Protein AF-A0A7S7ZE87-F1 (afdb_monomer_lite)

Radius of gyration: 27.25 Å; chains: 1; bounding box: 46×26×86 Å

Secondary structure (DSSP, 8-state):
-HHHHHHHHHHHHHHHHHHHHHHHHHHHHHHHHHHHHHHHHHHHHHHHHHHHTHHHHHHHH-TT-HHHHHHHHHHHHHHHHHHHHHHHH-HHHHHHHHHHHHHHHHHHHHHHHHHHHHHTTT--HHHHHHHHHHHHHHHHHHHHHHHHHHHHTT---PPP-PPPPPGGGS----

pLDDT: mean 82.6, std 13.04, range [35.97, 94.56]

Foldseek 3Di:
DPLVVVVLVVLLVVLLVVLVVLLVVLLVLLVVLVVLLVVLVVLLVVLVVVLVCLVVVCVVVNVPPVVSVVVSVVSVVVNVVSVVVCVVLVSNVLSVLSNVLSVVSVVVSVVLVVLCCVQQVDDDDPSNVVSSVVSSVSSVVSVVVSCVSCVVSVDHDDDDDDDDDPPVSDPPDD

Sequence (174 aa):
MNHLMSSLQNGINDRQRELRQLVTLLGAHAFRLQRISNYLRVITILLSAITTAKGVADKVYGADFTPALLIFTALGIVTTAAIGIEAAFKFEKRAADLNMLSATTQTTVITVDSEWRKNIGSIGDSDLRKAARDLITMQDAKLTEIHQKAALAGINLTLEIRELEDPQDIPYSA

Structure (mmCIF, N/CA/C/O backbone):
data_AF-A0A7S7ZE87-F1
#
_entry.id   AF-A0A7S7ZE87-F1
#
loop_
_atom_site.group_PDB
_atom_site.id
_atom_site.type_symbol
_atom_site.label_atom_id
_atom_site.label_alt_id
_atom_site.label_comp_id
_atom_site.label_asym_id
_atom_site.label_entity_id
_atom_site.label_seq_id
_atom_site.pdbx_PDB_ins_code
_atom_site.Cartn_x
_atom_site.Cartn_y
_atom_site.Cartn_z
_atom_site.occupancy
_atom_site.B_iso_or_equiv
_atom_site.auth_seq_id
_atom_site.auth_comp_id
_atom_site.auth_asym_id
_atom_site.auth_atom_id
_atom_site.pdbx_PDB_model_num
ATOM 1 N N . MET A 1 1 ? 9.479 0.076 -43.573 1.00 49.75 1 MET A N 1
ATOM 2 C CA . MET A 1 1 ? 10.203 0.820 -42.514 1.00 49.75 1 MET A CA 1
ATOM 3 C C . MET A 1 1 ? 9.276 1.447 -41.468 1.00 49.75 1 MET A C 1
ATOM 5 O O . MET A 1 1 ? 9.652 1.429 -40.308 1.00 49.75 1 MET A O 1
ATOM 9 N N . ASN A 1 2 ? 8.058 1.890 -41.816 1.00 60.31 2 ASN A N 1
ATOM 10 C CA . ASN A 1 2 ? 7.133 2.529 -40.859 1.00 60.31 2 ASN A CA 1
ATOM 11 C C . ASN A 1 2 ? 6.446 1.580 -39.849 1.00 60.31 2 ASN A C 1
ATOM 13 O O . ASN A 1 2 ? 6.202 2.001 -38.727 1.00 60.31 2 ASN A O 1
ATOM 17 N N . HIS A 1 3 ? 6.180 0.315 -40.207 1.00 64.06 3 HIS A N 1
ATOM 18 C CA . HIS A 1 3 ? 5.384 -0.608 -39.372 1.00 64.06 3 HIS A CA 1
ATOM 19 C C . HIS A 1 3 ? 6.060 -0.993 -38.042 1.00 64.06 3 HIS A C 1
ATOM 21 O O . HIS A 1 3 ? 5.449 -0.985 -36.978 1.00 64.06 3 HIS A O 1
ATOM 27 N N . LEU A 1 4 ? 7.365 -1.264 -38.085 1.00 65.12 4 LEU A N 1
ATOM 28 C CA . LEU A 1 4 ? 8.115 -1.717 -36.912 1.00 65.12 4 LEU A CA 1
ATOM 29 C C . LEU A 1 4 ? 8.357 -0.590 -35.901 1.00 65.12 4 LEU A C 1
ATOM 31 O O . LEU A 1 4 ? 8.345 -0.808 -34.694 1.00 65.12 4 LEU A O 1
ATOM 35 N N . MET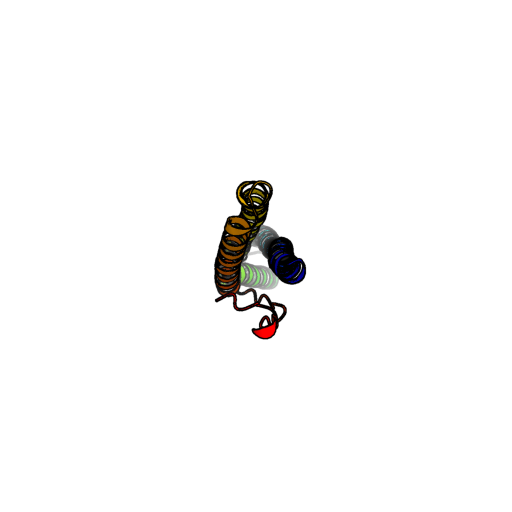 A 1 5 ? 8.537 0.635 -36.399 1.00 69.12 5 MET A N 1
ATOM 36 C CA . MET A 1 5 ? 8.644 1.823 -35.558 1.00 69.12 5 MET A CA 1
ATOM 37 C C . MET A 1 5 ? 7.317 2.124 -34.855 1.00 69.12 5 MET A C 1
ATOM 39 O O . MET A 1 5 ? 7.312 2.409 -33.659 1.00 69.12 5 MET A O 1
ATOM 43 N N . SER A 1 6 ? 6.192 2.002 -35.575 1.00 73.62 6 SER A N 1
ATOM 44 C CA . SER A 1 6 ? 4.868 2.134 -34.965 1.00 73.62 6 SER A CA 1
ATOM 45 C C . SER A 1 6 ? 4.600 1.041 -33.934 1.00 73.62 6 SER A C 1
ATOM 47 O O . SER A 1 6 ? 4.050 1.353 -32.885 1.00 73.62 6 SER A O 1
ATOM 49 N N . SER A 1 7 ? 5.047 -0.200 -34.171 1.00 76.75 7 SER A N 1
ATOM 50 C CA . SER A 1 7 ? 4.888 -1.289 -33.197 1.00 76.75 7 SER A CA 1
ATOM 51 C C . SER A 1 7 ? 5.651 -1.018 -31.897 1.00 76.75 7 SER A C 1
ATOM 53 O O . SER A 1 7 ? 5.076 -1.055 -30.812 1.00 76.75 7 SER A O 1
ATOM 55 N N . LEU A 1 8 ? 6.924 -0.614 -31.995 1.00 76.06 8 LEU A N 1
ATOM 56 C CA . LEU A 1 8 ? 7.741 -0.261 -30.827 1.00 76.06 8 LEU A CA 1
ATOM 57 C C . LEU A 1 8 ? 7.164 0.929 -30.051 1.00 76.06 8 LEU A C 1
ATOM 59 O O . LEU A 1 8 ? 7.136 0.920 -28.820 1.00 76.06 8 LEU A O 1
ATOM 63 N N . GLN A 1 9 ? 6.686 1.952 -30.760 1.00 79.12 9 GLN A N 1
ATOM 64 C CA . GLN A 1 9 ? 6.073 3.118 -30.135 1.00 79.12 9 GLN A CA 1
ATOM 65 C C . GLN A 1 9 ? 4.753 2.764 -29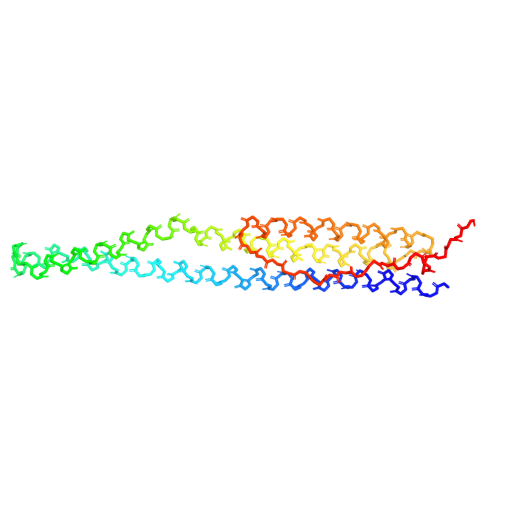.436 1.00 79.12 9 GLN A C 1
ATOM 67 O O . GLN A 1 9 ? 4.511 3.236 -28.324 1.00 79.12 9 GLN A O 1
ATOM 72 N N . ASN A 1 10 ? 3.930 1.902 -30.040 1.00 81.69 10 ASN A N 1
ATOM 73 C CA . ASN A 1 10 ? 2.720 1.376 -29.410 1.00 81.69 10 ASN A CA 1
ATOM 74 C C . ASN A 1 10 ? 3.069 0.575 -28.149 1.00 81.69 10 ASN A C 1
ATOM 76 O O . ASN A 1 10 ? 2.550 0.875 -27.078 1.00 81.69 10 ASN A O 1
ATOM 80 N N . GLY A 1 11 ? 4.049 -0.330 -28.229 1.00 80.75 11 GLY A N 1
ATOM 81 C CA . GLY A 1 11 ? 4.489 -1.137 -27.091 1.00 80.75 11 GLY A CA 1
ATOM 82 C C . GLY A 1 11 ? 5.012 -0.319 -25.904 1.00 80.75 11 GLY A C 1
ATOM 83 O O . GLY A 1 11 ? 4.812 -0.719 -24.753 1.00 80.75 11 GLY A O 1
ATOM 84 N N . ILE A 1 12 ? 5.649 0.829 -26.159 1.00 83.88 12 ILE A N 1
ATOM 85 C CA . ILE A 1 12 ? 6.103 1.765 -25.117 1.00 83.88 12 ILE A CA 1
ATOM 86 C C . ILE A 1 12 ? 4.926 2.542 -24.529 1.00 83.88 12 ILE A C 1
ATOM 88 O O . ILE A 1 12 ? 4.841 2.679 -23.307 1.00 83.88 12 ILE A O 1
ATOM 92 N N . ASN A 1 13 ? 4.008 3.019 -25.374 1.00 85.25 13 ASN A N 1
ATOM 93 C CA . ASN A 1 13 ? 2.809 3.740 -24.945 1.00 85.25 13 ASN A CA 1
ATOM 94 C C . ASN A 1 13 ? 1.889 2.870 -24.081 1.00 85.25 13 ASN A C 1
ATOM 96 O O . ASN A 1 13 ? 1.392 3.348 -23.060 1.00 85.25 13 ASN A O 1
ATOM 100 N N . ASP A 1 14 ? 1.699 1.603 -24.445 1.00 86.06 14 ASP A N 1
ATOM 101 C CA . ASP A 1 14 ? 0.853 0.668 -23.701 1.00 86.06 14 ASP A CA 1
ATOM 102 C C . ASP A 1 14 ? 1.413 0.415 -22.299 1.00 86.06 14 ASP A C 1
ATOM 104 O O . ASP A 1 14 ? 0.708 0.585 -21.303 1.00 86.06 14 ASP A O 1
ATOM 108 N N . ARG A 1 15 ? 2.720 0.153 -22.189 1.00 84.94 15 ARG A N 1
ATOM 109 C CA . ARG A 1 15 ? 3.411 0.011 -20.894 1.00 84.94 15 ARG A CA 1
ATOM 110 C C . ARG A 1 15 ? 3.382 1.296 -20.073 1.00 84.94 15 ARG A C 1
ATOM 112 O O . ARG A 1 15 ? 3.233 1.260 -18.853 1.00 84.94 15 ARG A O 1
ATOM 119 N N . GLN A 1 16 ? 3.491 2.449 -20.728 1.00 86.56 16 GLN A N 1
ATOM 120 C CA . GLN A 1 16 ? 3.400 3.750 -20.068 1.00 86.56 16 GLN A CA 1
ATOM 121 C C . GLN A 1 16 ? 1.991 4.000 -19.515 1.00 86.56 16 GLN A C 1
ATOM 123 O O . GLN A 1 16 ? 1.831 4.550 -18.421 1.00 86.56 16 GLN A O 1
ATOM 128 N N . ARG A 1 17 ? 0.958 3.579 -20.251 1.00 88.06 17 ARG A N 1
ATOM 129 C CA . ARG A 1 17 ? -0.436 3.618 -19.807 1.00 88.06 17 ARG A CA 1
ATOM 130 C C . ARG A 1 17 ? -0.662 2.674 -18.629 1.00 88.06 17 ARG A C 1
ATOM 132 O O . ARG A 1 17 ? -1.276 3.095 -17.651 1.00 88.06 17 ARG A O 1
ATOM 139 N N . GLU A 1 18 ? -0.125 1.461 -18.693 1.00 85.62 18 GLU A N 1
ATOM 140 C CA . GLU A 1 18 ? -0.171 0.465 -17.619 1.00 85.62 18 GLU A CA 1
ATOM 141 C C . GLU A 1 18 ? 0.464 1.016 -16.332 1.00 85.62 18 GLU A C 1
ATOM 143 O O . GLU A 1 18 ? -0.190 1.071 -15.292 1.00 85.62 18 GLU A O 1
ATOM 148 N N . LEU A 1 19 ? 1.680 1.572 -16.409 1.00 88.25 19 LEU A N 1
ATOM 149 C CA . LEU A 1 19 ? 2.340 2.220 -15.269 1.00 88.25 19 LEU A CA 1
ATOM 150 C C . LEU A 1 19 ? 1.480 3.339 -14.660 1.00 88.25 19 LEU A C 1
ATOM 152 O O . LEU A 1 19 ? 1.338 3.414 -13.440 1.00 88.25 19 LEU A O 1
ATOM 156 N N . ARG A 1 20 ? 0.857 4.193 -15.484 1.00 89.44 20 ARG A N 1
ATOM 157 C CA . ARG A 1 20 ? -0.037 5.265 -15.002 1.00 89.44 20 ARG A CA 1
ATOM 158 C C . ARG A 1 20 ? -1.295 4.718 -14.325 1.00 89.44 20 ARG A C 1
ATOM 160 O O . ARG A 1 20 ? -1.732 5.279 -13.321 1.00 89.44 20 ARG A O 1
ATOM 167 N N . GLN A 1 21 ? -1.872 3.634 -14.841 1.00 89.94 21 GLN A N 1
ATOM 168 C CA . GLN A 1 21 ? -3.000 2.952 -14.198 1.00 89.94 21 GLN A CA 1
ATOM 169 C C . GLN A 1 21 ? -2.593 2.342 -12.852 1.00 89.94 21 GLN A C 1
ATOM 171 O O . GLN A 1 21 ? -3.339 2.440 -11.878 1.00 89.94 21 GLN A O 1
ATOM 176 N N . LEU A 1 22 ? -1.389 1.777 -12.754 1.00 88.31 22 LEU A N 1
ATOM 177 C CA . LEU A 1 22 ? -0.875 1.249 -11.493 1.00 88.31 22 LEU A CA 1
ATOM 178 C C . LEU A 1 22 ? -0.720 2.342 -10.431 1.00 88.31 22 LEU A C 1
ATOM 180 O O . LEU A 1 22 ? -1.101 2.115 -9.284 1.00 88.31 22 LEU A O 1
ATOM 184 N N . VAL A 1 23 ? -0.251 3.543 -10.792 1.00 90.25 23 VAL A N 1
ATOM 185 C CA . VAL A 1 23 ? -0.169 4.680 -9.851 1.00 90.25 23 VAL A CA 1
ATOM 186 C C . VAL A 1 23 ? -1.527 4.964 -9.211 1.00 90.25 23 VAL A C 1
ATOM 188 O O . VAL A 1 23 ? -1.616 5.072 -7.982 1.00 90.25 23 VAL A O 1
ATOM 191 N N . THR A 1 24 ? -2.581 5.075 -10.026 1.00 89.44 24 THR A N 1
ATOM 192 C CA . THR A 1 24 ? -3.921 5.443 -9.550 1.00 89.44 24 THR A CA 1
ATOM 193 C C . THR A 1 24 ? -4.552 4.328 -8.722 1.00 89.44 24 THR A C 1
ATOM 195 O O . THR A 1 24 ? -5.113 4.606 -7.661 1.00 89.44 24 THR A O 1
ATOM 198 N N . LEU A 1 25 ? -4.404 3.067 -9.142 1.00 89.31 25 LEU A N 1
ATOM 199 C CA . LEU A 1 25 ? -4.890 1.907 -8.394 1.00 89.31 25 LEU A CA 1
ATOM 200 C C . LEU A 1 25 ? -4.193 1.783 -7.036 1.00 89.31 25 LEU A C 1
ATOM 202 O O . LEU A 1 25 ? -4.867 1.702 -6.006 1.00 89.31 25 LEU A O 1
ATOM 206 N N . LEU A 1 26 ? -2.859 1.825 -7.012 1.00 90.00 26 LEU A N 1
ATOM 207 C CA . LEU A 1 26 ? -2.076 1.732 -5.779 1.00 90.00 26 LEU A CA 1
ATOM 208 C C . LEU A 1 26 ? -2.416 2.873 -4.816 1.00 90.00 26 LEU A C 1
ATOM 210 O O . LEU A 1 26 ? -2.659 2.620 -3.636 1.00 90.00 26 LEU A O 1
ATOM 214 N N . GLY A 1 27 ? -2.527 4.106 -5.321 1.00 89.06 27 GLY A N 1
ATOM 215 C CA . GLY A 1 27 ? -2.921 5.264 -4.517 1.00 89.06 27 GLY A CA 1
ATOM 216 C C . GLY A 1 27 ? -4.340 5.136 -3.949 1.00 89.06 27 GLY A C 1
ATOM 217 O O . GLY A 1 27 ? -4.571 5.390 -2.767 1.00 89.06 27 GLY A O 1
ATOM 218 N N . ALA A 1 28 ? -5.298 4.662 -4.750 1.00 89.75 28 ALA A N 1
ATOM 219 C CA . ALA A 1 28 ? -6.673 4.448 -4.298 1.00 89.75 28 ALA A CA 1
ATOM 220 C C . ALA A 1 28 ? -6.784 3.338 -3.237 1.00 89.75 28 ALA A C 1
ATOM 222 O O . ALA A 1 28 ? -7.591 3.435 -2.305 1.00 89.75 28 ALA A O 1
ATOM 223 N N . HIS A 1 29 ? -5.990 2.271 -3.359 1.00 89.44 29 HIS A N 1
ATOM 224 C CA . HIS A 1 29 ? -5.912 1.216 -2.349 1.00 89.44 29 HIS A CA 1
ATOM 225 C C . HIS A 1 29 ? -5.253 1.706 -1.057 1.00 89.44 29 HIS A C 1
ATOM 227 O O . HIS A 1 29 ? -5.800 1.476 0.024 1.00 89.44 29 HIS A O 1
ATOM 233 N N . ALA A 1 30 ? -4.142 2.437 -1.165 1.00 91.38 30 ALA A N 1
ATOM 234 C CA . ALA A 1 30 ? -3.471 3.044 -0.023 1.00 91.38 30 ALA A CA 1
ATOM 235 C C . ALA A 1 30 ? -4.417 3.969 0.756 1.00 91.38 30 ALA A C 1
ATOM 237 O O . ALA A 1 30 ? -4.551 3.848 1.973 1.00 91.38 30 ALA A O 1
ATOM 238 N N . PHE A 1 31 ? -5.162 4.826 0.053 1.00 92.31 31 PHE A N 1
ATOM 239 C CA . PHE A 1 31 ? -6.119 5.742 0.669 1.00 92.31 31 PHE A CA 1
ATOM 240 C C . PHE A 1 31 ? -7.270 5.020 1.387 1.00 92.31 31 PHE A C 1
ATOM 242 O O . PHE A 1 31 ? -7.665 5.420 2.485 1.00 92.31 31 PHE A O 1
ATOM 249 N N . ARG A 1 32 ? -7.798 3.932 0.806 1.00 91.31 32 ARG A N 1
ATOM 250 C CA . ARG A 1 32 ? -8.832 3.109 1.460 1.00 91.31 32 ARG A CA 1
ATOM 251 C C . ARG A 1 32 ? -8.325 2.488 2.759 1.00 91.31 32 ARG A C 1
ATOM 253 O O . ARG A 1 32 ? -9.010 2.583 3.775 1.00 91.31 32 ARG A O 1
ATOM 260 N N . LEU A 1 33 ? -7.128 1.903 2.747 1.00 90.94 33 LEU A N 1
ATOM 261 C CA . LEU A 1 33 ? -6.529 1.308 3.945 1.00 90.94 33 LEU A CA 1
ATOM 262 C C . LEU A 1 33 ? -6.220 2.368 5.009 1.00 90.94 33 LEU A C 1
ATOM 264 O O . LEU A 1 33 ? -6.519 2.152 6.182 1.00 90.94 33 LEU A O 1
ATOM 268 N N . GLN A 1 34 ? -5.723 3.540 4.600 1.00 92.56 34 GLN A N 1
ATOM 269 C CA . GLN A 1 34 ? -5.487 4.661 5.510 1.00 92.56 34 GLN A CA 1
ATOM 270 C C . GLN A 1 34 ? -6.782 5.113 6.190 1.00 92.56 34 GLN A C 1
ATOM 272 O O . GLN A 1 34 ? -6.802 5.330 7.400 1.00 92.56 34 GLN A O 1
ATOM 277 N N . ARG A 1 35 ? -7.881 5.230 5.434 1.00 93.44 35 ARG A N 1
ATOM 278 C CA . ARG A 1 35 ? -9.191 5.576 5.999 1.00 93.44 35 ARG A CA 1
ATOM 279 C C . ARG A 1 35 ? -9.651 4.553 7.028 1.00 93.44 35 ARG A C 1
ATOM 281 O O . ARG A 1 35 ? -10.059 4.956 8.110 1.00 93.44 35 ARG A O 1
ATOM 288 N N . ILE A 1 36 ? -9.553 3.258 6.722 1.00 92.00 36 ILE A N 1
ATOM 289 C CA . ILE A 1 36 ? -9.916 2.187 7.664 1.00 92.00 36 ILE A CA 1
ATOM 290 C C . ILE A 1 36 ? -9.090 2.302 8.950 1.00 92.00 36 ILE A C 1
ATOM 292 O O . ILE A 1 36 ? -9.665 2.285 10.036 1.00 92.00 36 ILE A O 1
ATOM 296 N N . SER A 1 37 ? -7.772 2.495 8.836 1.00 91.50 37 SER A N 1
ATOM 297 C CA . SER A 1 37 ? -6.898 2.673 10.002 1.00 91.50 37 SER A CA 1
ATOM 298 C C . SER A 1 37 ? -7.297 3.894 10.830 1.00 91.50 37 SER A C 1
ATOM 300 O O . SER A 1 37 ? -7.416 3.808 12.048 1.00 91.50 37 SER A O 1
ATOM 302 N N . ASN A 1 38 ? -7.576 5.025 10.176 1.00 92.56 38 ASN A N 1
ATOM 303 C CA . ASN A 1 38 ? -7.997 6.245 10.860 1.00 92.56 38 ASN A CA 1
ATOM 304 C C . ASN A 1 38 ? -9.338 6.053 11.586 1.00 92.56 38 ASN A C 1
ATOM 306 O O . ASN A 1 38 ? -9.481 6.505 12.719 1.00 92.56 38 ASN A O 1
ATOM 310 N N . TYR A 1 39 ? -10.307 5.365 10.973 1.00 93.81 39 TYR A N 1
ATOM 311 C CA . TYR A 1 39 ? -11.583 5.061 11.624 1.00 93.81 39 TYR A CA 1
ATOM 312 C C . TYR A 1 39 ? -11.403 4.155 12.846 1.00 93.81 39 TYR A C 1
ATOM 314 O O . TYR A 1 39 ? -11.950 4.464 13.903 1.00 93.81 39 TYR A O 1
ATOM 322 N N . LEU A 1 40 ? -10.609 3.083 12.734 1.00 91.50 40 LEU A N 1
ATOM 323 C CA . LEU A 1 40 ? -10.307 2.195 13.863 1.00 91.50 40 LEU A CA 1
ATOM 324 C C . LEU A 1 40 ? -9.621 2.947 15.005 1.00 91.50 40 LEU A C 1
ATOM 326 O O . LEU A 1 40 ? -10.013 2.788 16.162 1.00 91.50 40 LEU A O 1
ATOM 330 N N . ARG A 1 41 ? -8.674 3.833 14.686 1.00 91.69 41 ARG A N 1
ATOM 331 C CA . ARG A 1 41 ? -7.990 4.681 15.665 1.00 91.69 41 ARG A CA 1
ATOM 332 C C . ARG A 1 41 ? -8.961 5.612 16.387 1.00 91.69 41 ARG A C 1
ATOM 334 O O . ARG A 1 41 ? -8.947 5.667 17.613 1.00 91.69 41 ARG A O 1
ATOM 341 N N . VAL A 1 42 ? -9.837 6.303 15.655 1.00 94.56 42 VAL A N 1
ATOM 342 C CA . VAL A 1 42 ? -10.849 7.196 16.248 1.00 94.56 42 VAL A CA 1
ATOM 343 C C . VAL A 1 42 ? -11.809 6.419 17.150 1.00 94.56 42 VAL A C 1
ATOM 345 O O . VAL A 1 42 ? -12.037 6.834 18.284 1.00 94.56 42 VAL A O 1
ATOM 348 N N . ILE A 1 43 ? -12.327 5.276 16.691 1.00 92.44 43 ILE A N 1
ATOM 349 C CA . ILE A 1 43 ? -13.212 4.420 17.495 1.00 92.44 43 ILE A CA 1
ATOM 350 C C . ILE A 1 43 ? -12.494 3.956 18.765 1.00 92.44 43 ILE A C 1
ATOM 352 O O . ILE A 1 43 ? -13.049 4.068 19.853 1.00 92.44 43 ILE A O 1
ATOM 356 N N . THR A 1 44 ? -11.248 3.498 18.650 1.00 92.31 44 THR A N 1
ATOM 357 C CA . THR A 1 44 ? -10.452 3.033 19.794 1.00 92.31 44 THR A CA 1
ATOM 358 C C . THR A 1 44 ? -10.231 4.147 20.814 1.00 92.31 44 THR A C 1
ATOM 360 O O . THR A 1 44 ? -10.380 3.909 22.011 1.00 92.31 44 THR A O 1
ATOM 363 N N . ILE A 1 45 ? -9.931 5.370 20.364 1.00 93.38 45 ILE A N 1
ATOM 364 C CA . ILE A 1 45 ? -9.758 6.536 21.243 1.00 93.38 45 ILE A CA 1
ATOM 365 C C . ILE A 1 45 ? -11.068 6.868 21.966 1.00 93.38 45 ILE A C 1
ATOM 367 O O . ILE A 1 45 ? -11.063 7.041 23.184 1.00 93.38 45 ILE A O 1
ATOM 371 N N . LEU A 1 46 ? -12.190 6.922 21.240 1.00 93.62 46 LEU A N 1
ATOM 372 C CA . LEU A 1 46 ? -13.501 7.212 21.827 1.00 93.62 46 LEU A CA 1
ATOM 373 C C . LEU A 1 46 ? -13.902 6.151 22.854 1.00 93.62 46 LEU A C 1
ATOM 375 O O . LEU A 1 46 ? -14.291 6.494 23.969 1.00 93.62 46 LEU A O 1
ATOM 379 N N . LEU A 1 47 ? -13.764 4.870 22.506 1.00 91.81 47 LEU A N 1
ATOM 380 C CA . LEU A 1 47 ? -14.072 3.776 23.420 1.00 91.81 47 LEU A CA 1
ATOM 381 C C . LEU A 1 47 ? -13.174 3.820 24.654 1.00 91.81 47 LEU A C 1
ATOM 383 O O . LEU A 1 47 ? -13.703 3.745 25.755 1.00 91.81 47 LEU A O 1
ATOM 387 N N . SER A 1 48 ? -11.865 4.042 24.485 1.00 89.62 48 SER A N 1
ATOM 388 C CA . SER A 1 48 ? -10.903 4.158 25.592 1.00 89.62 48 SER A CA 1
ATOM 389 C C . SER A 1 48 ? -11.232 5.314 26.538 1.00 89.62 48 SER A C 1
ATOM 391 O O . SER A 1 48 ? -11.114 5.182 27.759 1.00 89.62 48 SER A O 1
ATOM 393 N N . ALA A 1 49 ? -11.677 6.450 25.996 1.00 90.62 49 ALA A N 1
ATOM 394 C CA . ALA A 1 49 ? -12.129 7.579 26.800 1.00 90.62 49 ALA A CA 1
ATOM 395 C C . ALA A 1 49 ? -13.368 7.206 27.634 1.00 90.62 49 ALA A C 1
ATOM 397 O O . ALA A 1 49 ? -13.418 7.507 28.828 1.00 90.62 49 ALA A O 1
ATOM 398 N N . ILE A 1 50 ? -14.330 6.486 27.043 1.00 89.00 50 ILE A N 1
ATOM 399 C CA . ILE A 1 50 ? -15.522 6.008 27.757 1.00 89.00 50 ILE A CA 1
ATOM 400 C C . ILE A 1 50 ? -15.135 4.984 28.830 1.00 89.00 50 ILE A C 1
ATOM 402 O O . ILE A 1 50 ? -15.583 5.115 29.966 1.00 89.00 50 ILE A O 1
ATOM 406 N N . THR A 1 51 ? -14.270 4.006 28.544 1.00 87.69 51 THR A N 1
ATOM 407 C CA . THR A 1 51 ? -13.817 3.038 29.561 1.00 87.69 51 THR A CA 1
ATOM 408 C C . THR A 1 51 ? -13.058 3.705 30.701 1.00 87.69 51 THR A C 1
ATOM 410 O O . THR A 1 51 ? -13.192 3.276 31.843 1.00 87.69 51 THR A O 1
ATOM 413 N N . THR A 1 52 ? -12.326 4.790 30.440 1.00 87.25 52 THR A N 1
ATOM 414 C CA . THR A 1 52 ? -11.661 5.576 31.496 1.00 87.25 52 THR A CA 1
ATOM 415 C C . THR A 1 52 ? -12.676 6.247 32.430 1.00 87.25 52 THR A C 1
ATOM 417 O O . THR A 1 52 ? -12.444 6.343 33.636 1.00 87.25 52 THR A O 1
ATOM 420 N N . ALA A 1 53 ? -13.849 6.635 31.916 1.00 87.06 53 ALA A N 1
ATOM 421 C CA . ALA A 1 53 ? -14.935 7.196 32.722 1.00 87.06 53 ALA A CA 1
ATOM 422 C C . ALA A 1 53 ? -15.573 6.183 33.694 1.00 87.06 53 ALA A C 1
ATOM 424 O O . ALA A 1 53 ? -16.324 6.593 34.584 1.00 87.06 53 ALA A O 1
ATOM 425 N N . LYS A 1 54 ? -15.226 4.887 33.603 1.00 85.12 54 LYS A N 1
ATOM 426 C CA . LYS A 1 54 ? -15.632 3.861 34.575 1.00 85.12 54 LYS A CA 1
ATOM 427 C C . LYS A 1 54 ? -15.335 4.288 36.012 1.00 85.12 54 LYS A C 1
ATOM 429 O O . LYS A 1 54 ? -16.200 4.161 36.864 1.00 85.12 54 LYS A O 1
ATOM 434 N N . GLY A 1 55 ? -14.171 4.886 36.278 1.00 82.75 55 GLY A N 1
ATOM 435 C CA . GLY A 1 55 ? -13.815 5.315 37.637 1.00 82.75 55 GLY A CA 1
ATOM 436 C C . GLY A 1 55 ? -14.741 6.394 38.219 1.00 82.75 55 GLY A C 1
ATOM 437 O O . GLY A 1 55 ? -14.862 6.512 39.437 1.00 82.75 55 GLY A O 1
ATOM 438 N N . VAL A 1 56 ? -15.411 7.179 37.369 1.00 85.19 56 VAL A N 1
ATOM 439 C CA . VAL A 1 56 ? -16.458 8.121 37.795 1.00 85.19 56 VAL A CA 1
ATOM 440 C C . VAL A 1 56 ? -17.780 7.380 37.998 1.00 85.19 56 VAL A C 1
ATOM 442 O O . VAL A 1 56 ? -18.445 7.597 39.006 1.00 85.19 56 VAL A O 1
ATOM 445 N N . ALA A 1 57 ? -18.136 6.471 37.088 1.00 83.88 57 ALA A N 1
ATOM 446 C CA . ALA A 1 57 ? -19.344 5.656 37.205 1.00 83.88 57 ALA A CA 1
ATOM 447 C C . ALA A 1 57 ? -19.343 4.784 38.473 1.00 83.88 57 ALA A C 1
ATOM 449 O O . ALA A 1 57 ? -20.348 4.750 39.178 1.00 83.88 57 ALA A O 1
ATOM 450 N N . ASP A 1 58 ? -18.207 4.174 38.818 1.00 87.31 58 ASP A N 1
ATOM 451 C CA . ASP A 1 58 ? -18.035 3.362 40.028 1.00 87.31 58 ASP A CA 1
ATOM 452 C C . ASP A 1 58 ? -18.276 4.194 41.305 1.00 87.31 58 ASP A C 1
ATOM 454 O O . ASP A 1 58 ? -18.808 3.683 42.288 1.00 87.31 58 ASP A O 1
ATOM 458 N N . LYS A 1 59 ? -17.946 5.498 41.291 1.00 88.31 59 LYS A N 1
ATOM 459 C CA . LYS A 1 59 ? -18.223 6.423 42.408 1.00 88.31 59 LYS A CA 1
ATOM 460 C C . LYS A 1 59 ? -19.690 6.845 42.499 1.00 88.31 59 LYS A C 1
ATOM 462 O O . LYS A 1 59 ? -20.155 7.139 43.593 1.00 88.31 59 LYS A O 1
ATOM 467 N N . VAL A 1 60 ? -20.392 6.925 41.368 1.00 88.31 60 VAL A N 1
ATOM 468 C CA . VAL A 1 60 ? -21.786 7.399 41.301 1.00 88.31 60 VAL A CA 1
ATOM 469 C C . VAL A 1 60 ? -22.781 6.266 41.553 1.00 88.31 60 VAL A C 1
ATOM 471 O O . VAL A 1 60 ? -23.734 6.448 42.302 1.00 88.31 60 VAL A O 1
ATOM 474 N N . TYR A 1 61 ? -22.565 5.103 40.939 1.00 86.81 61 TYR A N 1
ATOM 475 C CA . TYR A 1 61 ? -23.486 3.963 40.990 1.00 86.81 61 TYR A CA 1
ATOM 476 C C . TYR A 1 61 ? -23.064 2.880 41.993 1.00 86.81 61 TYR A C 1
ATOM 478 O O . TYR A 1 61 ? -23.853 1.985 42.288 1.00 86.81 61 TYR A O 1
ATOM 486 N N . GLY A 1 62 ? -21.844 2.969 42.532 1.00 82.88 62 GLY A N 1
ATOM 487 C CA . GLY A 1 62 ? -21.219 1.906 43.312 1.00 82.88 62 GLY A CA 1
ATOM 488 C C . GLY A 1 62 ? -20.546 0.869 42.408 1.00 82.88 62 GLY A C 1
ATOM 489 O O . GLY A 1 62 ? -21.055 0.523 41.341 1.00 82.88 62 GLY A O 1
ATOM 490 N N . ALA A 1 63 ? -19.393 0.360 42.842 1.00 80.88 63 ALA A N 1
ATOM 491 C CA . ALA A 1 63 ? -18.570 -0.562 42.052 1.00 80.88 63 ALA A CA 1
ATOM 492 C C . ALA A 1 63 ? -19.273 -1.896 41.722 1.00 80.88 63 ALA A C 1
ATOM 494 O O . ALA A 1 63 ? -18.967 -2.520 40.707 1.00 80.88 63 ALA A O 1
ATOM 495 N N . ASP A 1 64 ? -20.246 -2.303 42.543 1.00 85.31 64 ASP A N 1
ATOM 496 C CA . ASP A 1 64 ? -20.973 -3.570 42.394 1.00 85.31 64 ASP A CA 1
ATOM 497 C C . ASP A 1 64 ? -22.230 -3.454 41.514 1.00 85.31 64 ASP A C 1
ATOM 499 O O . ASP A 1 64 ? -22.969 -4.428 41.342 1.00 85.31 64 ASP A O 1
ATOM 503 N N . PHE A 1 65 ? -22.496 -2.280 40.925 1.00 88.00 65 PHE A N 1
ATOM 504 C CA . PHE A 1 65 ? -23.639 -2.093 40.037 1.00 88.00 65 PHE A CA 1
ATOM 505 C C . PHE A 1 65 ? -23.455 -2.888 38.733 1.00 88.00 65 PHE A C 1
ATOM 507 O O . PHE A 1 65 ? -22.831 -2.443 37.765 1.00 88.00 65 PHE A O 1
ATOM 514 N N . THR A 1 66 ? -24.035 -4.091 38.706 1.00 87.75 66 THR A N 1
ATOM 515 C CA . THR A 1 66 ? -23.863 -5.095 37.644 1.00 87.75 66 THR A CA 1
ATOM 516 C C . THR A 1 66 ? -24.101 -4.558 36.226 1.00 87.75 66 THR A C 1
ATOM 518 O O . THR A 1 66 ? -23.299 -4.875 35.345 1.00 87.75 66 THR A O 1
ATOM 521 N N . PRO A 1 67 ? -25.124 -3.717 35.955 1.00 87.94 67 PRO A N 1
ATOM 522 C CA . PRO A 1 67 ? -25.336 -3.187 34.609 1.00 87.94 67 PRO A CA 1
ATOM 523 C C . PRO A 1 67 ? -24.175 -2.320 34.103 1.00 87.94 67 PRO A C 1
ATOM 525 O O . PRO A 1 67 ? -23.765 -2.468 32.953 1.00 87.94 67 PRO A O 1
ATOM 528 N N . ALA A 1 68 ? -23.597 -1.457 34.950 1.00 84.94 68 ALA A N 1
ATOM 529 C CA . ALA A 1 68 ? -22.439 -0.649 34.559 1.00 84.94 68 ALA A CA 1
ATOM 530 C C . ALA A 1 68 ? -21.215 -1.534 34.292 1.00 84.94 68 ALA A C 1
ATOM 532 O O . ALA A 1 68 ? -20.525 -1.349 33.288 1.00 84.94 68 ALA A O 1
ATOM 533 N N . LEU A 1 69 ? -20.986 -2.544 35.137 1.00 87.06 69 LEU A N 1
ATOM 534 C CA . LEU A 1 69 ? -19.895 -3.501 34.960 1.00 87.06 69 LEU A CA 1
ATOM 535 C C . LEU A 1 69 ? -19.996 -4.258 33.625 1.00 87.06 69 LEU A C 1
ATOM 537 O O . LEU A 1 69 ? -18.989 -4.395 32.925 1.00 87.06 69 LEU A O 1
ATOM 541 N N . LEU A 1 70 ? -21.198 -4.698 33.239 1.00 90.00 70 LEU A N 1
ATOM 542 C CA . LEU A 1 70 ? -21.436 -5.354 31.950 1.00 90.00 70 LEU A CA 1
ATOM 543 C C . LEU A 1 70 ? -21.153 -4.414 30.770 1.00 90.00 70 LEU A C 1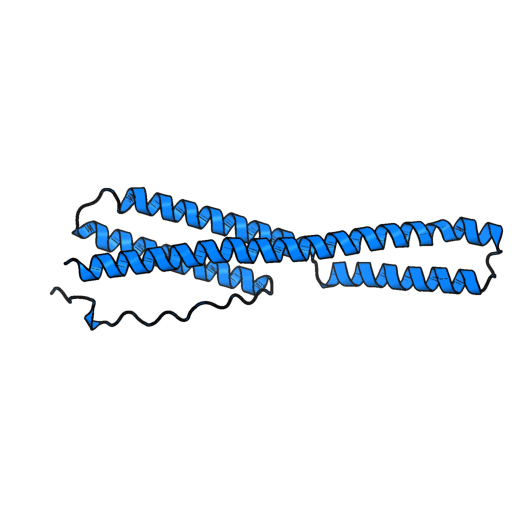
ATOM 545 O O . LEU A 1 70 ? -20.468 -4.815 29.829 1.00 90.00 70 LEU A O 1
ATOM 549 N N . ILE A 1 71 ? -21.613 -3.159 30.836 1.00 90.44 71 ILE A N 1
ATOM 550 C CA . ILE A 1 71 ? -21.390 -2.163 29.775 1.00 90.44 71 ILE A CA 1
ATOM 551 C C . ILE A 1 71 ? -19.895 -1.879 29.600 1.00 90.44 71 ILE A C 1
ATOM 553 O O . ILE A 1 71 ? -19.378 -1.979 28.488 1.00 90.44 71 ILE A O 1
ATOM 557 N N . PHE A 1 72 ? -19.171 -1.570 30.679 1.00 90.56 72 PHE A N 1
ATOM 558 C CA . PHE A 1 72 ? -17.741 -1.262 30.583 1.00 90.56 72 PHE A CA 1
ATOM 559 C C . PHE A 1 72 ? -16.905 -2.471 30.157 1.00 90.56 72 PHE A C 1
ATOM 561 O O . PHE A 1 72 ? -15.952 -2.307 29.396 1.00 90.56 72 PHE A O 1
ATOM 568 N N . THR A 1 73 ? -17.278 -3.682 30.584 1.00 90.44 73 THR A N 1
ATOM 569 C CA . THR A 1 73 ? -16.643 -4.919 30.103 1.00 90.44 73 THR A CA 1
ATOM 570 C C . THR A 1 73 ? -16.858 -5.100 28.602 1.00 90.44 73 THR A C 1
ATOM 572 O O . THR A 1 73 ? -15.897 -5.346 27.875 1.00 90.44 73 THR A O 1
ATOM 575 N N . ALA A 1 74 ? -18.088 -4.916 28.114 1.00 92.25 74 ALA A N 1
ATOM 576 C CA . ALA A 1 74 ? -18.393 -5.016 26.690 1.00 92.25 74 ALA A CA 1
ATOM 577 C C . ALA A 1 74 ? -17.604 -3.986 25.861 1.00 92.25 74 ALA A C 1
ATOM 579 O O . ALA A 1 74 ? -17.004 -4.345 24.848 1.00 92.25 74 ALA A O 1
ATOM 580 N N . LEU A 1 75 ? -17.522 -2.730 26.317 1.00 92.81 75 LEU A N 1
ATOM 581 C CA . LEU A 1 75 ? -16.711 -1.698 25.661 1.00 92.81 75 LEU A CA 1
ATOM 582 C C . LEU A 1 75 ? -15.219 -2.052 25.665 1.00 92.81 75 LEU A C 1
ATOM 584 O O . LEU A 1 75 ? -14.542 -1.860 24.654 1.00 92.81 75 LEU A O 1
ATOM 588 N N . GLY A 1 76 ? -14.711 -2.609 26.768 1.00 91.50 76 GLY A N 1
ATOM 589 C CA . GLY A 1 76 ? -13.343 -3.117 26.858 1.00 91.50 76 GLY A CA 1
ATOM 590 C C . GLY A 1 76 ? -13.056 -4.186 25.802 1.00 91.50 76 GLY A C 1
ATOM 591 O O . GLY A 1 76 ? -12.088 -4.058 25.057 1.00 91.50 76 GLY A O 1
ATOM 592 N N . ILE A 1 77 ? -13.945 -5.176 25.662 1.00 94.00 77 ILE A N 1
ATOM 593 C CA . ILE A 1 77 ? -13.826 -6.244 24.654 1.00 94.00 77 ILE A CA 1
ATOM 594 C C . ILE A 1 77 ? -13.794 -5.662 23.237 1.00 94.00 77 ILE A C 1
ATOM 596 O O . ILE A 1 77 ? -12.916 -6.018 22.451 1.00 94.00 77 ILE A O 1
ATOM 600 N N . VAL A 1 78 ? -14.709 -4.743 22.910 1.00 93.62 78 VAL A N 1
ATOM 601 C CA . VAL A 1 78 ? -14.751 -4.105 21.582 1.00 93.62 78 VAL A CA 1
ATOM 602 C C . VAL A 1 78 ? -13.472 -3.304 21.316 1.00 93.62 78 VAL A C 1
ATOM 604 O O . VAL A 1 78 ? -12.925 -3.374 20.217 1.00 93.62 78 VAL A O 1
ATOM 607 N N . THR A 1 79 ? -12.954 -2.597 22.323 1.00 92.81 79 THR A N 1
ATOM 608 C CA . THR A 1 79 ? -11.702 -1.830 22.213 1.00 92.81 79 THR A CA 1
ATOM 609 C C . THR A 1 79 ? -10.516 -2.751 21.934 1.00 92.81 79 THR A C 1
ATOM 611 O O . THR A 1 79 ? -9.757 -2.524 20.993 1.00 92.81 79 THR A O 1
ATOM 614 N N . THR A 1 80 ? -10.373 -3.832 22.707 1.00 93.12 80 THR A N 1
ATOM 615 C CA . THR A 1 80 ? -9.307 -4.822 22.510 1.00 93.12 80 THR A CA 1
ATOM 616 C C . THR A 1 80 ? -9.419 -5.505 21.149 1.00 93.12 80 THR A C 1
ATOM 618 O O . THR A 1 80 ? -8.401 -5.707 20.488 1.00 93.12 80 THR A O 1
ATOM 621 N N . ALA A 1 81 ? -10.634 -5.815 20.690 1.00 93.69 81 ALA A N 1
ATOM 622 C CA . ALA A 1 81 ? -10.858 -6.383 19.366 1.00 93.69 81 ALA A CA 1
ATOM 623 C C . ALA A 1 81 ? -10.435 -5.415 18.250 1.00 93.69 81 ALA A C 1
ATOM 625 O O . ALA A 1 81 ? -9.744 -5.831 17.323 1.00 93.69 81 ALA A O 1
ATOM 626 N N . ALA A 1 82 ? -10.782 -4.127 18.350 1.00 91.69 82 ALA A N 1
ATOM 627 C CA . ALA A 1 82 ? -10.379 -3.114 17.374 1.00 91.69 82 ALA A CA 1
ATOM 628 C C . ALA A 1 82 ? -8.848 -2.975 17.287 1.00 91.69 82 ALA A C 1
ATOM 630 O O . ALA A 1 82 ? -8.292 -3.012 16.188 1.00 91.69 82 ALA A O 1
ATOM 631 N N . ILE A 1 83 ? -8.165 -2.918 18.436 1.00 91.56 83 ILE A N 1
ATOM 632 C CA . ILE A 1 83 ? -6.694 -2.891 18.510 1.00 91.56 83 ILE A CA 1
ATOM 633 C C . ILE A 1 83 ? -6.098 -4.170 17.907 1.00 91.56 83 ILE A C 1
ATOM 635 O O . ILE A 1 83 ? -5.144 -4.108 17.133 1.00 91.56 83 ILE A O 1
ATOM 639 N N . GLY A 1 84 ? -6.672 -5.335 18.224 1.00 93.12 84 GLY A N 1
ATOM 640 C CA . GLY A 1 84 ? -6.241 -6.623 17.683 1.00 93.12 84 GLY A CA 1
ATOM 641 C C . GLY A 1 84 ? -6.385 -6.704 16.163 1.00 93.12 84 GLY A C 1
ATOM 642 O O . GLY A 1 84 ? -5.474 -7.172 15.484 1.00 93.12 84 GLY A O 1
ATOM 643 N N . ILE A 1 85 ? -7.489 -6.190 15.614 1.00 92.88 85 ILE A N 1
ATOM 644 C CA . ILE A 1 85 ? -7.721 -6.083 14.169 1.00 92.88 85 ILE A CA 1
ATOM 645 C C . ILE A 1 85 ? -6.671 -5.163 13.528 1.00 92.88 85 ILE A C 1
ATOM 647 O O . ILE A 1 85 ? -6.037 -5.554 12.546 1.00 92.88 85 ILE A O 1
ATOM 651 N N . GLU A 1 86 ? -6.431 -3.972 14.084 1.00 90.19 86 GLU A N 1
ATOM 652 C CA . GLU A 1 86 ? -5.421 -3.044 13.555 1.00 90.19 86 GLU A CA 1
ATOM 653 C C . GLU A 1 86 ? -4.011 -3.663 13.586 1.00 90.19 86 GLU A C 1
ATOM 655 O O . GLU A 1 86 ? -3.283 -3.590 12.592 1.00 90.19 86 GLU A O 1
ATOM 660 N N . ALA A 1 87 ? -3.657 -4.366 14.666 1.00 90.19 87 ALA A N 1
ATOM 661 C CA . ALA A 1 87 ? -2.372 -5.048 14.816 1.00 90.19 87 ALA A CA 1
ATOM 662 C C . ALA A 1 87 ? -2.203 -6.254 13.873 1.00 90.19 87 ALA A C 1
ATOM 664 O O . ALA A 1 87 ? -1.114 -6.465 13.328 1.00 90.19 87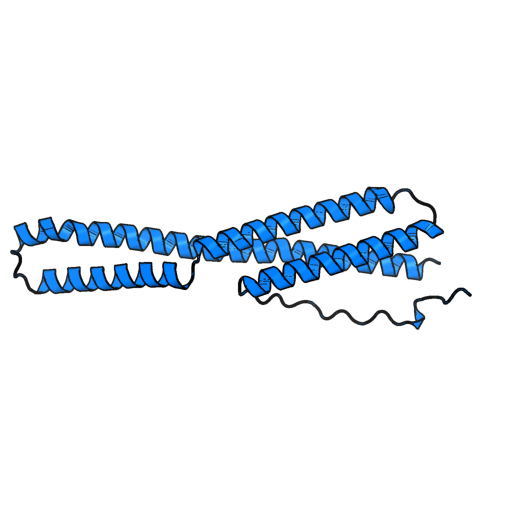 ALA A O 1
ATOM 665 N N . ALA A 1 88 ? -3.264 -7.038 13.659 1.00 92.25 88 ALA A N 1
ATOM 666 C CA . ALA A 1 88 ? -3.239 -8.214 12.793 1.00 92.25 88 ALA A CA 1
ATOM 667 C C . ALA A 1 88 ? -3.130 -7.827 11.312 1.00 92.25 88 ALA A C 1
ATOM 669 O O . ALA A 1 88 ? -2.296 -8.365 10.580 1.00 92.25 88 ALA A O 1
ATOM 670 N N . PHE A 1 89 ? -3.944 -6.866 10.867 1.00 89.25 89 PHE A N 1
ATOM 671 C CA . PHE A 1 89 ? -4.001 -6.469 9.460 1.00 89.25 89 PHE A CA 1
ATOM 672 C C . PHE A 1 89 ? -2.994 -5.377 9.086 1.00 89.25 89 PHE A C 1
ATOM 674 O O . PHE A 1 89 ? -2.680 -5.230 7.903 1.00 89.25 89 PHE A O 1
ATOM 681 N N . LYS A 1 90 ? -2.442 -4.649 10.067 1.00 91.12 90 LYS A N 1
ATOM 682 C CA . LYS A 1 90 ? -1.409 -3.614 9.882 1.00 91.12 90 LYS A CA 1
ATOM 683 C C . LYS A 1 90 ? -1.804 -2.573 8.828 1.00 91.12 90 LYS A C 1
ATOM 685 O O . LYS A 1 90 ? -0.998 -2.236 7.959 1.00 91.12 90 LYS A O 1
ATOM 690 N N . PHE A 1 91 ? -3.050 -2.093 8.883 1.00 89.94 91 PHE A N 1
ATOM 691 C CA . PHE A 1 91 ? -3.636 -1.217 7.861 1.00 89.94 91 PHE A CA 1
ATOM 692 C C . PHE A 1 91 ? -2.799 0.035 7.587 1.00 89.94 91 PHE A C 1
ATOM 694 O O . PHE A 1 91 ? -2.536 0.328 6.425 1.00 89.94 91 PHE A O 1
ATOM 701 N N . GLU A 1 92 ? -2.323 0.717 8.632 1.00 90.19 92 GLU A N 1
ATOM 702 C CA . GLU A 1 92 ? -1.452 1.895 8.514 1.00 90.19 92 GLU A CA 1
ATOM 703 C C . GLU A 1 92 ? -0.152 1.581 7.767 1.00 90.19 92 GLU A C 1
ATOM 705 O O . GLU A 1 92 ? 0.192 2.261 6.802 1.00 90.19 92 GLU A O 1
ATOM 710 N N . LYS A 1 93 ? 0.543 0.504 8.155 1.00 91.50 93 LYS A N 1
ATOM 711 C CA . LYS A 1 93 ? 1.787 0.100 7.492 1.00 91.50 93 LYS A CA 1
ATOM 712 C C . LYS A 1 93 ? 1.542 -0.247 6.024 1.00 91.50 93 LYS A C 1
ATOM 714 O O . LYS A 1 93 ? 2.255 0.244 5.158 1.00 91.50 93 LYS A O 1
ATOM 719 N N . ARG A 1 94 ? 0.511 -1.046 5.732 1.00 90.12 94 ARG A N 1
ATOM 720 C CA . ARG A 1 94 ? 0.162 -1.412 4.350 1.00 90.12 94 ARG A CA 1
ATOM 721 C C . ARG A 1 94 ? -0.211 -0.187 3.517 1.00 90.12 94 ARG A C 1
ATOM 723 O O . ARG A 1 94 ? 0.189 -0.100 2.362 1.00 90.12 94 ARG A O 1
ATOM 730 N N . ALA A 1 95 ? -0.951 0.763 4.088 1.00 91.25 95 ALA A N 1
ATOM 731 C CA . ALA A 1 95 ? -1.282 2.018 3.422 1.00 91.25 95 ALA A CA 1
ATOM 732 C C . ALA A 1 95 ? -0.023 2.835 3.093 1.00 91.25 95 ALA A C 1
ATOM 734 O O . ALA A 1 95 ? 0.113 3.320 1.971 1.00 91.25 95 ALA A O 1
ATOM 735 N N . ALA A 1 96 ? 0.916 2.945 4.036 1.00 92.12 96 ALA A N 1
ATOM 736 C CA . ALA A 1 96 ? 2.191 3.625 3.825 1.00 92.12 96 ALA A CA 1
ATOM 737 C C . ALA A 1 96 ? 3.046 2.936 2.746 1.00 92.12 96 ALA A C 1
ATOM 739 O O . ALA A 1 96 ? 3.521 3.606 1.828 1.00 92.12 96 ALA A O 1
ATOM 740 N N . ASP A 1 97 ? 3.173 1.608 2.805 1.00 91.81 97 ASP A N 1
ATOM 741 C CA . ASP A 1 97 ? 3.925 0.811 1.829 1.00 91.81 97 ASP A CA 1
ATOM 742 C C . ASP A 1 97 ? 3.352 0.987 0.408 1.00 91.81 97 ASP A C 1
ATOM 744 O O . ASP A 1 97 ? 4.096 1.186 -0.554 1.00 91.81 97 ASP A O 1
ATOM 748 N N . LEU A 1 98 ? 2.022 0.994 0.270 1.00 92.00 98 LEU A N 1
ATOM 749 C CA . LEU A 1 98 ? 1.343 1.203 -1.013 1.00 92.00 98 LEU A CA 1
ATOM 750 C C . LEU A 1 98 ? 1.446 2.640 -1.527 1.00 92.00 98 LEU A C 1
ATOM 752 O O . LEU A 1 98 ? 1.611 2.840 -2.730 1.00 92.00 98 LEU A O 1
ATOM 756 N N . ASN A 1 99 ? 1.386 3.637 -0.643 1.00 93.25 99 ASN A N 1
ATOM 757 C CA . ASN A 1 99 ? 1.631 5.031 -1.013 1.00 93.25 99 ASN A CA 1
ATOM 758 C C . ASN A 1 99 ? 3.060 5.215 -1.536 1.00 93.25 99 ASN A C 1
ATOM 760 O O . ASN A 1 99 ? 3.265 5.846 -2.572 1.00 93.25 99 ASN A O 1
ATOM 764 N N . MET A 1 100 ? 4.044 4.619 -0.861 1.00 93.56 100 MET A N 1
ATOM 765 C CA . MET A 1 100 ? 5.436 4.633 -1.307 1.00 93.56 100 MET A CA 1
ATOM 766 C C . MET A 1 100 ? 5.605 3.920 -2.655 1.00 93.56 100 MET A C 1
ATOM 768 O O . MET A 1 100 ? 6.312 4.422 -3.532 1.00 93.56 100 MET A O 1
ATOM 772 N N . LEU A 1 101 ? 4.929 2.785 -2.858 1.00 92.56 101 LEU A N 1
ATOM 773 C CA . LEU A 1 101 ? 4.944 2.068 -4.134 1.00 92.56 101 LEU A CA 1
ATOM 774 C C . LEU A 1 101 ? 4.299 2.890 -5.262 1.00 92.56 101 LEU A C 1
ATOM 776 O O . LEU A 1 101 ? 4.854 2.957 -6.358 1.00 92.56 101 LEU A O 1
ATOM 780 N N . SER A 1 102 ? 3.179 3.567 -4.993 1.00 92.12 102 SER A N 1
ATOM 781 C CA . SER A 1 102 ? 2.520 4.483 -5.936 1.00 92.12 102 SER A CA 1
ATOM 782 C C . SER A 1 102 ? 3.445 5.642 -6.327 1.00 92.12 102 SER A C 1
ATOM 784 O O . SER A 1 102 ? 3.664 5.879 -7.515 1.00 92.12 102 SER A O 1
ATOM 786 N N . ALA A 1 103 ? 4.084 6.296 -5.351 1.00 92.06 103 ALA A N 1
ATOM 787 C CA . ALA A 1 103 ? 5.050 7.366 -5.602 1.00 92.06 103 ALA A CA 1
ATOM 788 C C . ALA A 1 103 ? 6.269 6.879 -6.407 1.00 92.06 103 ALA A C 1
ATOM 790 O O . ALA A 1 103 ? 6.692 7.535 -7.355 1.00 92.06 103 ALA A O 1
ATOM 791 N N . THR A 1 104 ? 6.800 5.696 -6.086 1.00 92.50 104 THR A N 1
ATOM 792 C CA . THR A 1 104 ? 7.911 5.080 -6.835 1.00 92.50 104 THR A CA 1
ATOM 793 C C . THR A 1 104 ? 7.506 4.762 -8.277 1.00 92.50 104 THR A C 1
ATOM 795 O O . THR A 1 104 ? 8.284 4.973 -9.211 1.00 92.50 104 THR A O 1
ATOM 798 N N . THR A 1 105 ? 6.271 4.300 -8.479 1.00 91.44 105 THR A N 1
ATOM 799 C CA . THR A 1 105 ? 5.713 4.043 -9.814 1.00 91.44 105 THR A CA 1
ATOM 800 C C . THR A 1 105 ? 5.575 5.348 -10.598 1.00 91.44 105 THR A C 1
ATOM 802 O O . THR A 1 105 ? 5.984 5.413 -11.753 1.00 91.44 105 THR A O 1
ATOM 805 N N . GLN A 1 106 ? 5.101 6.420 -9.959 1.00 92.12 106 GLN A N 1
ATOM 806 C CA . GLN A 1 106 ? 5.006 7.744 -10.575 1.00 92.12 106 GLN A CA 1
ATOM 807 C C . GLN A 1 106 ? 6.384 8.279 -10.988 1.00 92.12 106 GLN A C 1
ATOM 809 O O . GLN A 1 106 ? 6.541 8.786 -12.097 1.00 92.12 106 GLN A O 1
ATOM 814 N N . THR A 1 107 ? 7.400 8.124 -10.136 1.00 92.12 107 THR A N 1
ATOM 815 C CA . THR A 1 107 ? 8.785 8.467 -10.488 1.00 92.12 107 THR A CA 1
ATOM 816 C C . THR A 1 107 ? 9.263 7.652 -11.686 1.00 92.12 107 THR A C 1
ATOM 818 O O . THR A 1 107 ? 9.868 8.212 -12.591 1.00 92.12 107 THR A O 1
ATOM 821 N N . THR A 1 108 ? 8.929 6.360 -11.745 1.00 91.12 108 THR A N 1
ATOM 822 C CA . THR A 1 108 ? 9.272 5.493 -12.883 1.00 91.12 108 THR A CA 1
ATOM 823 C C . THR A 1 108 ? 8.644 5.996 -14.184 1.00 91.12 108 THR A C 1
ATOM 825 O O . THR A 1 108 ? 9.343 6.080 -15.190 1.00 91.12 108 THR A O 1
ATOM 828 N N . VAL A 1 109 ? 7.369 6.409 -14.169 1.00 90.50 109 VAL A N 1
ATOM 829 C CA . VAL A 1 109 ? 6.707 7.027 -15.336 1.00 90.50 109 VAL A CA 1
ATOM 830 C C . VAL A 1 109 ? 7.494 8.245 -15.824 1.00 90.50 109 VAL A C 1
ATOM 832 O O . VAL A 1 109 ? 7.788 8.354 -17.013 1.00 90.50 109 VAL A O 1
ATOM 835 N N . ILE A 1 110 ? 7.881 9.134 -14.904 1.00 89.56 110 ILE A N 1
ATOM 836 C CA . ILE A 1 110 ? 8.644 10.349 -15.225 1.00 89.56 110 ILE A CA 1
ATOM 837 C C . ILE A 1 110 ? 10.029 9.998 -15.785 1.00 89.56 110 ILE A C 1
ATOM 839 O O . ILE A 1 110 ? 10.464 10.603 -16.764 1.00 89.56 110 ILE A O 1
ATOM 843 N N . THR A 1 111 ? 10.719 9.018 -15.196 1.00 90.06 111 THR A N 1
ATOM 844 C CA . THR A 1 111 ? 12.022 8.547 -15.681 1.00 90.06 111 THR A CA 1
ATOM 845 C C . THR A 1 111 ? 11.913 8.003 -17.099 1.00 90.06 111 THR A C 1
ATOM 847 O O . THR A 1 111 ? 12.707 8.393 -17.948 1.00 90.06 111 THR A O 1
ATOM 850 N N . VAL A 1 112 ? 10.906 7.178 -17.389 1.00 88.19 112 VAL A N 1
ATOM 851 C CA . VAL A 1 112 ? 10.681 6.648 -18.740 1.00 88.19 112 VAL A CA 1
ATOM 852 C C . VAL A 1 112 ? 10.374 7.772 -19.733 1.00 88.19 112 VAL A C 1
ATOM 854 O O . VAL A 1 112 ? 10.964 7.802 -20.811 1.00 88.19 112 VAL A O 1
ATOM 857 N N . ASP A 1 113 ? 9.524 8.739 -19.363 1.00 86.19 113 ASP A N 1
ATOM 858 C CA . ASP A 1 113 ? 9.232 9.910 -20.205 1.00 86.19 113 ASP A CA 1
ATOM 859 C C . ASP A 1 113 ? 10.506 10.734 -20.490 1.00 86.19 113 ASP A C 1
ATOM 861 O O . ASP A 1 113 ? 10.676 11.270 -21.588 1.00 86.19 113 ASP A O 1
ATOM 865 N N . SER A 1 114 ? 11.413 10.844 -19.515 1.00 85.94 114 SER A N 1
ATOM 866 C CA . SER A 1 114 ? 12.698 11.532 -19.672 1.00 85.94 114 SER A CA 1
ATOM 867 C C . SER A 1 114 ? 13.661 10.760 -20.578 1.00 85.94 114 SER A C 1
ATOM 869 O O . SER A 1 114 ? 14.266 11.352 -21.472 1.00 85.94 114 SER A O 1
ATOM 871 N N . GLU A 1 115 ? 13.802 9.450 -20.373 1.00 85.00 115 GLU A N 1
ATOM 872 C CA . GLU A 1 115 ? 14.678 8.591 -21.180 1.00 85.00 115 GLU A CA 1
ATOM 873 C C . GLU A 1 115 ? 14.203 8.514 -22.636 1.00 85.00 115 GLU A C 1
ATOM 875 O O . GLU A 1 115 ? 15.022 8.591 -23.551 1.00 85.00 115 GLU A O 1
ATOM 880 N N . TRP A 1 116 ? 12.886 8.488 -22.873 1.00 82.25 116 TRP A N 1
ATOM 881 C CA . TRP A 1 116 ? 12.312 8.602 -24.215 1.00 82.25 116 TRP A CA 1
ATOM 882 C C . TRP A 1 116 ? 12.745 9.902 -24.910 1.00 82.25 116 TRP A C 1
ATOM 884 O O . TRP A 1 116 ? 13.264 9.879 -26.028 1.00 82.25 116 TRP A O 1
ATOM 894 N N . ARG A 1 117 ? 12.599 11.055 -24.242 1.00 80.19 117 ARG A N 1
ATOM 895 C CA . ARG A 1 117 ? 12.997 12.353 -24.820 1.00 80.19 117 ARG A CA 1
ATOM 896 C C . ARG A 1 117 ? 14.495 12.431 -25.099 1.00 80.19 117 ARG A C 1
ATOM 898 O O . ARG A 1 117 ? 14.882 12.996 -26.114 1.00 80.19 117 ARG A O 1
ATOM 905 N N . LYS A 1 118 ? 15.322 11.877 -24.210 1.00 78.50 118 LYS A N 1
ATOM 906 C CA . LYS A 1 118 ? 16.784 11.933 -24.309 1.00 78.50 118 LYS A CA 1
ATOM 907 C C . LYS A 1 118 ? 17.327 11.017 -25.408 1.00 78.50 118 LYS A C 1
ATOM 909 O O . LYS A 1 118 ? 18.130 11.461 -26.225 1.00 78.50 118 LYS A O 1
ATOM 914 N N . ASN A 1 119 ? 16.876 9.763 -25.434 1.00 74.81 119 ASN A N 1
ATOM 915 C CA . ASN A 1 119 ? 17.507 8.708 -26.231 1.00 74.81 119 ASN A CA 1
ATOM 916 C C . ASN A 1 119 ? 16.762 8.383 -27.529 1.00 74.81 119 ASN A C 1
ATOM 918 O O . ASN A 1 119 ? 17.334 7.754 -28.407 1.00 74.81 119 ASN A O 1
ATOM 922 N N . ILE A 1 120 ? 15.492 8.763 -27.667 1.00 71.12 120 ILE A N 1
ATOM 923 C CA . ILE A 1 120 ? 14.685 8.403 -28.845 1.00 71.12 120 ILE A CA 1
ATOM 924 C C . ILE A 1 120 ? 14.301 9.651 -29.642 1.00 71.12 120 ILE A C 1
ATOM 926 O O . ILE A 1 120 ? 14.302 9.618 -30.867 1.00 71.12 120 ILE A O 1
ATOM 930 N N . GLY A 1 121 ? 14.078 10.787 -28.974 1.00 63.84 121 GLY A N 1
ATOM 931 C CA . GLY A 1 121 ? 13.735 12.054 -29.632 1.00 63.84 121 GLY A CA 1
ATOM 932 C C . GLY A 1 121 ? 14.839 12.695 -30.490 1.00 63.84 121 GLY A C 1
ATOM 933 O O . GLY A 1 121 ? 14.540 13.639 -31.217 1.00 63.84 121 GLY A O 1
ATOM 934 N N . SER A 1 122 ? 16.088 12.212 -30.417 1.00 60.75 122 SER A N 1
ATOM 935 C CA . SER A 1 122 ? 17.269 12.934 -30.935 1.00 60.75 122 SER A CA 1
ATOM 936 C C . SER A 1 122 ? 18.231 12.102 -31.799 1.00 60.75 122 SER A C 1
ATOM 938 O O . SER A 1 122 ? 19.291 12.609 -32.162 1.00 60.75 122 SER A O 1
ATOM 940 N N . ILE A 1 123 ? 17.923 10.832 -32.095 1.00 67.00 123 ILE A N 1
ATOM 941 C CA . ILE A 1 123 ? 18.894 9.871 -32.656 1.00 67.00 123 ILE A CA 1
ATOM 942 C C . ILE A 1 123 ? 18.458 9.347 -34.040 1.00 67.00 123 ILE A C 1
ATOM 944 O O . ILE A 1 123 ? 17.269 9.270 -34.335 1.00 67.00 123 ILE A O 1
ATOM 948 N N . GLY A 1 124 ? 19.429 8.997 -34.897 1.00 62.50 124 GLY A N 1
ATOM 949 C CA . GLY A 1 124 ? 19.206 8.359 -36.202 1.00 62.50 124 GLY A CA 1
ATOM 950 C C . GLY A 1 124 ? 18.681 6.911 -36.135 1.00 62.50 124 GLY A C 1
ATOM 951 O O . GLY A 1 124 ? 18.727 6.248 -35.100 1.00 62.50 124 GLY A O 1
ATOM 952 N N . ASP A 1 125 ? 18.202 6.409 -37.277 1.00 64.06 125 ASP A N 1
ATOM 953 C CA . ASP A 1 125 ? 17.335 5.220 -37.404 1.00 64.06 125 ASP A CA 1
ATOM 954 C C . ASP A 1 125 ? 17.899 3.886 -36.856 1.00 64.06 125 ASP A C 1
ATOM 956 O O . ASP A 1 125 ? 17.129 3.028 -36.415 1.00 64.06 125 ASP A O 1
ATOM 960 N N . SER A 1 126 ? 19.222 3.667 -36.876 1.00 64.94 126 SER A N 1
ATOM 961 C CA . SER A 1 126 ? 19.826 2.399 -36.418 1.00 64.94 126 SER A CA 1
ATOM 962 C C . SER A 1 126 ? 19.912 2.290 -34.895 1.00 64.94 126 SER A C 1
ATOM 964 O O . SER A 1 126 ? 19.618 1.235 -34.330 1.00 64.94 126 SER A O 1
ATOM 966 N N . ASP A 1 127 ? 20.269 3.384 -34.225 1.00 72.75 127 ASP A N 1
ATOM 967 C CA . ASP A 1 127 ? 20.425 3.437 -32.767 1.00 72.75 127 ASP A CA 1
ATOM 968 C C . ASP A 1 127 ? 19.073 3.593 -32.062 1.00 72.75 127 ASP A C 1
ATOM 970 O O . ASP A 1 127 ? 18.893 3.138 -30.929 1.00 72.75 127 ASP A O 1
ATOM 974 N N . LEU A 1 128 ? 18.083 4.149 -32.766 1.00 73.00 128 LEU A N 1
ATOM 975 C CA . LEU A 1 128 ? 16.740 4.357 -32.244 1.00 73.00 128 LEU A CA 1
ATOM 976 C C . LEU A 1 128 ? 16.025 3.031 -31.937 1.00 73.00 128 LEU A C 1
ATOM 978 O O . LEU A 1 128 ? 15.418 2.889 -30.875 1.00 73.00 128 LEU A O 1
ATOM 982 N N . ARG A 1 129 ? 16.161 2.010 -32.796 1.00 75.19 129 ARG A N 1
ATOM 983 C CA . ARG A 1 129 ? 15.563 0.683 -32.539 1.00 75.19 129 ARG A CA 1
ATOM 984 C C . ARG A 1 129 ? 16.120 0.027 -31.280 1.00 75.19 129 ARG A C 1
ATOM 986 O O . ARG A 1 129 ? 15.370 -0.596 -30.532 1.00 75.19 129 ARG A O 1
ATOM 993 N N . LYS A 1 130 ? 17.431 0.145 -31.059 1.00 81.69 130 LYS A N 1
ATOM 994 C CA . LYS A 1 130 ? 18.088 -0.405 -29.872 1.00 81.69 130 LYS A CA 1
ATOM 995 C C . LYS A 1 130 ? 17.627 0.337 -28.617 1.00 81.69 130 LYS A C 1
ATOM 997 O O . LYS A 1 130 ? 17.154 -0.307 -27.687 1.00 81.69 130 LYS A O 1
ATOM 1002 N N . ALA A 1 131 ? 17.646 1.670 -28.647 1.00 80.81 131 ALA A N 1
ATOM 1003 C CA . ALA A 1 131 ? 17.172 2.502 -27.543 1.00 80.81 131 ALA A CA 1
ATOM 1004 C C . ALA A 1 131 ? 15.700 2.224 -27.176 1.00 80.81 131 ALA A C 1
ATOM 1006 O O . ALA A 1 131 ? 15.363 2.149 -25.996 1.00 80.81 131 ALA A O 1
ATOM 1007 N N . ALA A 1 132 ? 14.829 2.009 -28.169 1.00 80.12 132 ALA A N 1
ATOM 1008 C CA . ALA A 1 132 ? 13.428 1.655 -27.943 1.00 80.12 132 ALA A CA 1
ATOM 1009 C C . ALA A 1 132 ? 13.264 0.283 -27.264 1.00 80.12 132 ALA A C 1
ATOM 1011 O O . ALA A 1 132 ? 12.505 0.164 -26.304 1.00 80.12 132 ALA A O 1
ATOM 1012 N N . ARG A 1 133 ? 14.003 -0.747 -27.701 1.00 82.56 133 ARG A N 1
ATOM 1013 C 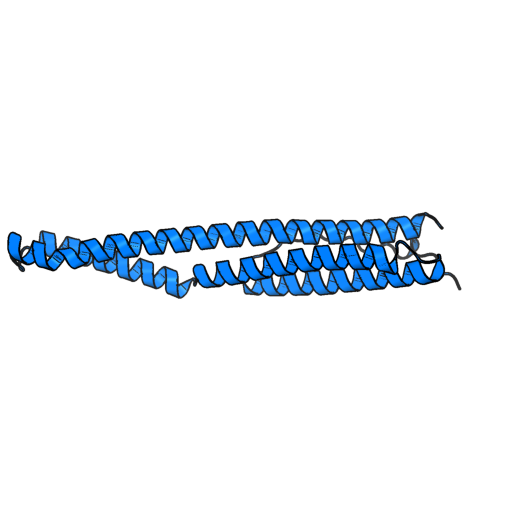CA . ARG A 1 133 ? 13.972 -2.072 -27.048 1.00 82.56 133 ARG A CA 1
ATOM 1014 C C . ARG A 1 133 ? 14.523 -2.037 -25.626 1.00 82.56 133 ARG A C 1
ATOM 1016 O O . ARG A 1 133 ? 13.963 -2.688 -24.743 1.00 82.56 133 ARG A O 1
ATOM 1023 N N . ASP A 1 134 ? 15.589 -1.276 -25.397 1.00 86.94 134 ASP A N 1
A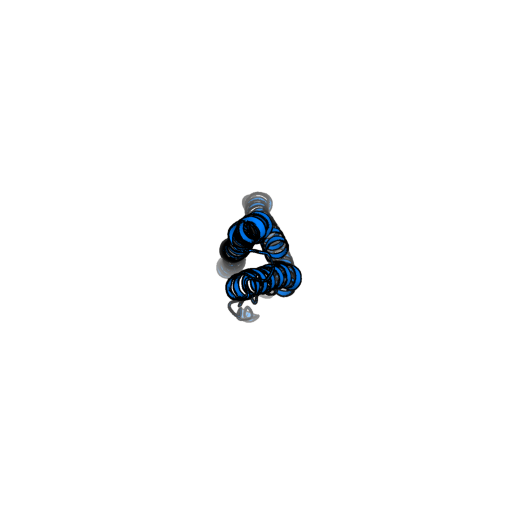TOM 1024 C CA . ASP A 1 134 ? 16.171 -1.107 -24.064 1.00 86.94 134 ASP A CA 1
ATOM 1025 C C . ASP A 1 134 ? 15.162 -0.428 -23.120 1.00 86.94 134 ASP A C 1
ATOM 1027 O O . ASP A 1 134 ? 14.993 -0.856 -21.976 1.00 86.94 134 ASP A O 1
ATOM 1031 N N . LEU A 1 135 ? 14.414 0.566 -23.617 1.00 86.12 135 LEU A N 1
ATOM 1032 C CA . LEU A 1 135 ? 13.356 1.229 -22.853 1.00 86.12 135 LEU A CA 1
ATOM 1033 C C . LEU A 1 135 ? 12.183 0.290 -22.536 1.00 86.12 135 LEU A C 1
ATOM 1035 O O . LEU A 1 135 ? 11.717 0.266 -21.398 1.00 86.12 135 LEU A O 1
ATOM 1039 N N . ILE A 1 136 ? 11.746 -0.521 -23.505 1.00 86.31 136 ILE A N 1
ATOM 1040 C CA . ILE A 1 136 ? 10.716 -1.553 -23.297 1.00 86.31 136 ILE A CA 1
ATOM 1041 C C . ILE A 1 136 ? 11.160 -2.546 -22.219 1.00 86.31 136 ILE A C 1
ATOM 1043 O O . ILE A 1 136 ? 10.409 -2.834 -21.289 1.00 86.31 136 ILE A O 1
ATOM 1047 N N . THR A 1 137 ? 12.403 -3.025 -22.303 1.00 88.19 137 THR A N 1
ATOM 1048 C CA . THR A 1 137 ? 12.971 -3.979 -21.339 1.00 88.19 137 THR A CA 1
ATOM 1049 C C . THR A 1 137 ? 13.028 -3.374 -19.934 1.00 88.19 137 THR A C 1
ATOM 1051 O O . THR A 1 137 ? 12.690 -4.034 -18.950 1.00 88.19 137 THR A O 1
ATOM 1054 N N . MET A 1 138 ? 13.400 -2.094 -19.828 1.00 89.00 138 MET A N 1
ATOM 1055 C CA . MET A 1 138 ? 13.370 -1.353 -18.566 1.00 89.00 138 MET A CA 1
ATOM 1056 C C . MET A 1 138 ? 11.946 -1.254 -18.001 1.00 89.00 138 MET A C 1
ATOM 1058 O O . MET A 1 138 ? 11.745 -1.515 -16.812 1.00 89.00 138 MET A O 1
ATOM 1062 N N . GLN A 1 139 ? 10.962 -0.892 -18.832 1.00 88.19 139 GLN A N 1
ATOM 1063 C CA . GLN A 1 139 ? 9.558 -0.811 -18.426 1.00 88.19 139 GLN A CA 1
ATOM 1064 C C . GLN A 1 139 ? 9.038 -2.172 -17.942 1.00 88.19 139 GLN A C 1
ATOM 1066 O O . GLN A 1 139 ? 8.417 -2.229 -16.884 1.00 88.19 139 GLN A O 1
ATOM 1071 N N . ASP A 1 140 ? 9.337 -3.267 -18.646 1.00 88.56 140 ASP A N 1
ATOM 1072 C CA . ASP A 1 140 ? 8.905 -4.621 -18.268 1.00 88.56 140 ASP A CA 1
ATOM 1073 C C . ASP A 1 140 ? 9.518 -5.088 -16.945 1.00 88.56 140 ASP A C 1
ATOM 1075 O O . ASP A 1 140 ? 8.817 -5.635 -16.085 1.00 88.56 140 ASP A O 1
ATOM 1079 N N . ALA A 1 141 ? 10.807 -4.814 -16.733 1.00 90.12 141 ALA A N 1
ATOM 1080 C CA . ALA A 1 141 ? 11.464 -5.097 -15.462 1.00 90.12 141 ALA A CA 1
ATOM 1081 C C . ALA A 1 141 ? 10.813 -4.314 -14.310 1.00 90.12 141 ALA A C 1
ATOM 1083 O O . ALA A 1 141 ? 10.555 -4.871 -13.239 1.00 90.12 141 ALA A O 1
ATOM 1084 N N . LYS A 1 142 ? 10.498 -3.032 -14.533 1.00 90.62 142 LYS A N 1
ATOM 1085 C CA . LYS A 1 142 ? 9.859 -2.174 -13.527 1.00 90.62 142 LYS A CA 1
ATOM 1086 C C . LYS A 1 142 ? 8.423 -2.580 -13.236 1.00 90.62 142 LYS A C 1
ATOM 1088 O O . LYS A 1 142 ? 8.046 -2.630 -12.068 1.00 90.62 142 LYS A O 1
ATOM 1093 N N . LEU A 1 143 ? 7.646 -2.910 -14.263 1.00 88.31 143 LEU A N 1
ATOM 1094 C CA . LEU A 1 143 ? 6.295 -3.439 -14.107 1.00 88.31 143 LEU A CA 1
ATOM 1095 C C . LEU A 1 143 ? 6.329 -4.720 -13.274 1.00 88.31 143 LEU A C 1
ATOM 1097 O O . LEU A 1 143 ? 5.666 -4.787 -12.242 1.00 88.31 143 LEU A O 1
ATOM 1101 N N . THR A 1 144 ? 7.187 -5.679 -13.624 1.00 89.25 144 THR A N 1
ATOM 1102 C CA . THR A 1 144 ? 7.346 -6.930 -12.864 1.00 89.25 144 THR A CA 1
ATOM 1103 C C . THR A 1 144 ? 7.689 -6.669 -11.392 1.00 89.25 144 THR A C 1
ATOM 1105 O O . THR A 1 144 ? 7.073 -7.249 -10.497 1.00 89.25 144 THR A O 1
ATOM 1108 N N . GLU A 1 145 ? 8.620 -5.748 -11.122 1.00 90.44 145 GLU A N 1
ATOM 1109 C CA . GLU A 1 145 ? 8.994 -5.344 -9.762 1.00 90.44 145 GLU A CA 1
ATOM 1110 C C . GLU A 1 145 ? 7.803 -4.747 -8.988 1.00 90.44 145 GLU A C 1
ATOM 1112 O O . GLU A 1 145 ? 7.563 -5.103 -7.830 1.00 90.44 145 GLU A O 1
ATOM 1117 N N . ILE A 1 146 ? 7.034 -3.855 -9.620 1.00 90.25 146 ILE A N 1
ATOM 1118 C CA . ILE A 1 146 ? 5.848 -3.232 -9.016 1.00 90.25 146 ILE A CA 1
ATOM 1119 C C . ILE A 1 146 ? 4.776 -4.286 -8.732 1.00 90.25 146 ILE A C 1
ATOM 1121 O O . ILE A 1 146 ? 4.206 -4.286 -7.641 1.00 90.25 146 ILE A O 1
ATOM 1125 N N . HIS A 1 147 ? 4.545 -5.219 -9.656 1.00 86.56 147 HIS A N 1
ATOM 1126 C CA . HIS A 1 147 ? 3.599 -6.319 -9.477 1.00 86.56 147 HIS A CA 1
ATOM 1127 C C . HIS A 1 147 ? 3.983 -7.220 -8.314 1.00 86.56 147 HIS A C 1
ATOM 1129 O O . HIS A 1 147 ? 3.144 -7.520 -7.465 1.00 86.56 147 HIS A O 1
ATOM 1135 N N . GLN A 1 148 ? 5.254 -7.606 -8.224 1.00 88.25 148 GLN A N 1
ATOM 1136 C CA . GLN A 1 148 ? 5.738 -8.424 -7.121 1.00 88.25 148 GLN A CA 1
ATOM 1137 C C . GLN A 1 148 ? 5.544 -7.707 -5.778 1.00 88.25 148 GLN A C 1
ATOM 1139 O O . GLN A 1 148 ? 5.044 -8.302 -4.822 1.00 88.25 148 GLN A O 1
ATOM 1144 N N . LYS A 1 149 ? 5.874 -6.412 -5.702 1.00 88.38 149 LYS A N 1
ATOM 1145 C CA . LYS A 1 149 ? 5.674 -5.609 -4.485 1.00 88.38 149 LYS A CA 1
ATOM 1146 C C . LYS A 1 149 ? 4.195 -5.434 -4.136 1.00 88.38 149 LYS A C 1
ATOM 1148 O O . LYS A 1 149 ? 3.837 -5.517 -2.963 1.00 88.38 149 LYS A O 1
ATOM 1153 N N . ALA A 1 150 ? 3.330 -5.239 -5.125 1.00 85.00 150 ALA A N 1
ATOM 1154 C CA . ALA A 1 150 ? 1.889 -5.138 -4.916 1.00 85.00 150 ALA A CA 1
ATOM 1155 C C . ALA A 1 150 ? 1.279 -6.466 -4.436 1.00 85.00 150 ALA A C 1
ATOM 1157 O O . ALA A 1 150 ? 0.471 -6.465 -3.505 1.00 85.00 150 ALA A O 1
ATOM 1158 N N . ALA A 1 151 ? 1.724 -7.597 -4.991 1.00 86.56 151 ALA A N 1
ATOM 1159 C CA . ALA A 1 151 ? 1.314 -8.927 -4.553 1.00 86.56 151 ALA A CA 1
ATOM 1160 C C . ALA A 1 151 ? 1.748 -9.202 -3.103 1.00 86.56 151 ALA A C 1
ATOM 1162 O O . ALA A 1 151 ? 0.946 -9.683 -2.302 1.00 86.56 151 ALA A O 1
ATOM 1163 N N . LEU A 1 152 ? 2.973 -8.813 -2.725 1.00 85.31 152 LEU A N 1
ATOM 1164 C CA . LEU A 1 152 ? 3.445 -8.871 -1.334 1.00 85.31 152 LEU A CA 1
ATOM 1165 C C . LEU A 1 152 ? 2.609 -7.989 -0.391 1.00 85.31 152 LEU A C 1
ATOM 1167 O O . LEU A 1 152 ? 2.413 -8.341 0.772 1.00 85.31 152 LEU A O 1
ATOM 1171 N N . ALA A 1 153 ? 2.074 -6.873 -0.889 1.00 81.94 153 ALA A N 1
ATOM 1172 C CA . ALA A 1 153 ? 1.142 -6.018 -0.155 1.00 81.94 153 ALA A CA 1
ATOM 1173 C C . ALA A 1 153 ? -0.301 -6.572 -0.109 1.00 81.94 153 ALA A C 1
ATOM 1175 O O . ALA A 1 153 ? -1.174 -5.970 0.522 1.00 81.94 153 ALA A O 1
ATOM 1176 N N . GLY A 1 154 ? -0.559 -7.725 -0.738 1.00 80.62 154 GLY A N 1
ATOM 1177 C CA . GLY A 1 154 ? -1.867 -8.378 -0.781 1.00 80.62 154 GLY A CA 1
ATOM 1178 C C . GLY A 1 154 ? -2.836 -7.768 -1.795 1.00 80.62 154 GLY A C 1
ATOM 1179 O O . GLY A 1 154 ? -4.044 -7.961 -1.664 1.00 80.62 154 GLY A O 1
ATOM 1180 N N . ILE A 1 155 ? -2.336 -7.017 -2.781 1.00 80.31 155 ILE A N 1
ATOM 1181 C CA . ILE A 1 155 ? -3.139 -6.503 -3.893 1.00 80.31 155 ILE A CA 1
ATOM 1182 C C . ILE A 1 155 ? -2.922 -7.396 -5.105 1.00 80.31 155 ILE A C 1
ATOM 1184 O O . ILE A 1 155 ? -1.810 -7.503 -5.619 1.00 80.31 155 ILE A O 1
ATOM 1188 N N . ASN A 1 156 ? -4.006 -7.993 -5.595 1.00 76.12 156 ASN A N 1
ATOM 1189 C CA . ASN A 1 156 ? -3.993 -8.660 -6.887 1.00 76.12 156 ASN A CA 1
ATOM 1190 C C . ASN A 1 156 ? -4.225 -7.622 -7.991 1.00 76.12 156 ASN A C 1
ATOM 1192 O O . ASN A 1 156 ? -5.327 -7.092 -8.125 1.00 76.12 156 ASN A O 1
ATOM 1196 N N . LEU A 1 157 ? -3.178 -7.310 -8.749 1.00 72.12 157 LEU A N 1
ATOM 1197 C CA . LEU A 1 157 ? -3.262 -6.451 -9.924 1.00 72.12 157 LEU A CA 1
ATOM 1198 C C . LEU A 1 157 ? -3.455 -7.345 -11.151 1.00 72.12 157 LEU A C 1
ATOM 1200 O O . LEU A 1 157 ? -2.542 -8.076 -11.528 1.00 72.12 157 LEU A O 1
ATOM 1204 N N . THR A 1 158 ? -4.636 -7.307 -11.762 1.00 62.59 158 THR A N 1
ATOM 1205 C CA . THR A 1 158 ? -4.904 -8.000 -13.027 1.00 62.59 158 THR A CA 1
ATOM 1206 C C . THR A 1 158 ? -4.361 -7.176 -14.187 1.00 62.59 158 THR A C 1
ATOM 1208 O O . THR A 1 158 ? -4.787 -6.036 -14.372 1.00 62.59 158 THR A O 1
ATOM 1211 N N . LEU A 1 159 ? -3.441 -7.752 -14.956 1.00 58.31 159 LEU A N 1
ATOM 1212 C CA . LEU A 1 159 ? -2.953 -7.179 -16.208 1.00 58.31 159 LEU A CA 1
ATOM 1213 C C . LEU A 1 159 ? -3.819 -7.611 -17.387 1.00 58.31 159 LEU A C 1
ATOM 1215 O O . LEU A 1 159 ? -4.336 -8.730 -17.395 1.00 58.31 159 LEU A O 1
ATOM 1219 N N . GLU A 1 160 ? -3.926 -6.748 -18.398 1.00 55.50 160 GLU A N 1
ATOM 1220 C CA . GLU A 1 160 ? -4.315 -7.199 -19.733 1.00 55.50 160 GLU A CA 1
ATOM 1221 C C . GLU A 1 160 ? -3.248 -8.182 -20.236 1.00 55.50 160 GLU A C 1
ATOM 1223 O O . GLU A 1 160 ? -2.048 -7.901 -20.205 1.00 55.50 160 GLU A O 1
ATOM 1228 N N . ILE A 1 161 ? -3.688 -9.376 -20.640 1.00 53.94 161 ILE A N 1
ATOM 1229 C CA . ILE A 1 161 ? -2.813 -10.393 -21.223 1.00 53.94 161 ILE A CA 1
ATOM 1230 C C . ILE A 1 161 ? -2.329 -9.833 -22.560 1.00 53.94 161 ILE A C 1
ATOM 1232 O O . ILE A 1 161 ? -3.132 -9.635 -23.469 1.00 53.94 161 ILE A O 1
ATOM 1236 N N . ARG A 1 162 ? -1.028 -9.552 -22.669 1.00 56.62 162 ARG A N 1
ATOM 1237 C CA . ARG A 1 162 ? -0.435 -9.076 -23.922 1.00 56.62 162 ARG A CA 1
ATOM 1238 C C . ARG A 1 162 ? -0.319 -10.250 -24.886 1.00 56.62 162 ARG A C 1
ATOM 1240 O O . ARG A 1 162 ? 0.237 -11.289 -24.524 1.00 56.62 162 ARG A O 1
ATOM 1247 N N . GLU A 1 163 ? -0.835 -10.086 -26.097 1.00 53.62 163 GLU A N 1
ATOM 1248 C CA . GLU A 1 163 ? -0.571 -11.026 -27.184 1.00 53.62 163 GLU A CA 1
ATOM 1249 C C . GLU A 1 163 ? 0.919 -10.969 -27.548 1.00 53.62 163 GLU A C 1
ATOM 1251 O O . GLU A 1 163 ? 1.552 -9.911 -27.491 1.00 53.62 163 GLU A O 1
ATOM 1256 N N . LEU A 1 164 ? 1.503 -12.129 -27.853 1.00 53.12 164 LEU A N 1
ATOM 1257 C CA . LEU A 1 164 ? 2.878 -12.204 -28.339 1.00 53.12 164 LEU A CA 1
ATOM 1258 C C . LEU A 1 164 ? 2.951 -11.466 -29.680 1.00 53.12 164 LEU A C 1
ATOM 1260 O O . LEU A 1 164 ? 2.162 -11.754 -30.575 1.00 53.12 164 LEU A O 1
ATOM 1264 N N . GLU A 1 165 ? 3.894 -10.534 -29.810 1.00 54.25 165 GLU A N 1
ATOM 1265 C CA . GLU A 1 165 ? 4.184 -9.867 -31.083 1.00 54.25 165 GLU A CA 1
ATOM 1266 C C . GLU A 1 165 ? 4.547 -10.951 -32.121 1.00 54.25 165 GLU A C 1
ATOM 1268 O O . GLU A 1 165 ? 5.450 -11.759 -31.875 1.00 54.25 165 GLU A O 1
ATOM 1273 N N . ASP A 1 166 ? 3.804 -11.033 -33.232 1.00 50.78 166 ASP A N 1
ATOM 1274 C CA . ASP A 1 166 ? 4.000 -12.071 -34.252 1.00 50.78 166 ASP A CA 1
ATOM 1275 C C . ASP A 1 166 ? 5.420 -11.943 -34.845 1.00 50.78 166 ASP A C 1
ATOM 1277 O O . ASP A 1 166 ? 5.790 -10.865 -35.325 1.00 50.78 166 ASP A O 1
ATOM 1281 N N . PRO A 1 167 ? 6.238 -13.016 -34.852 1.00 51.62 167 PRO A N 1
ATOM 1282 C CA . PRO A 1 167 ? 7.567 -13.007 -35.463 1.00 51.62 167 PRO A CA 1
ATOM 1283 C C . PRO A 1 167 ? 7.593 -12.509 -36.916 1.00 51.62 167 PRO A C 1
ATOM 1285 O O . PRO A 1 167 ? 8.644 -12.066 -37.380 1.00 51.62 167 PRO A O 1
ATOM 1288 N N . GLN A 1 168 ? 6.469 -12.577 -37.639 1.00 50.88 168 GLN A N 1
ATOM 1289 C CA . GLN A 1 168 ? 6.356 -12.105 -39.022 1.00 50.88 168 GLN A CA 1
ATOM 1290 C C . GLN A 1 168 ? 6.383 -10.574 -39.169 1.00 50.88 168 GLN A C 1
ATOM 1292 O O . GLN A 1 168 ? 6.683 -10.083 -40.258 1.00 50.88 168 GLN A O 1
ATOM 1297 N N . ASP A 1 169 ? 6.159 -9.817 -38.090 1.00 50.81 169 ASP A N 1
ATOM 1298 C CA . ASP A 1 169 ? 6.248 -8.350 -38.083 1.00 50.81 169 ASP A CA 1
ATOM 1299 C C . ASP A 1 169 ? 7.668 -7.815 -37.832 1.00 50.81 169 ASP A C 1
ATOM 1301 O O . ASP A 1 169 ? 7.924 -6.607 -37.910 1.00 50.81 169 ASP A O 1
ATOM 1305 N N . ILE A 1 170 ? 8.629 -8.715 -37.602 1.00 50.34 170 ILE A N 1
ATOM 1306 C CA . ILE A 1 170 ? 10.052 -8.406 -37.494 1.00 50.34 170 ILE A CA 1
ATOM 1307 C C . ILE A 1 170 ? 10.701 -8.764 -38.843 1.00 50.34 170 ILE A C 1
ATOM 1309 O O . ILE A 1 170 ? 10.934 -9.943 -39.111 1.00 50.34 170 ILE A O 1
ATOM 1313 N N . PRO A 1 171 ? 11.034 -7.798 -39.726 1.00 43.62 171 PRO A N 1
ATOM 1314 C CA . PRO A 1 171 ? 11.773 -8.108 -40.931 1.00 43.62 171 PRO A CA 1
ATOM 1315 C C . PRO A 1 171 ? 13.154 -8.602 -40.499 1.00 43.62 171 PRO A C 1
ATOM 1317 O O . PRO A 1 171 ? 13.978 -7.827 -40.005 1.00 43.62 171 PRO A O 1
ATOM 1320 N N . TYR A 1 172 ? 13.386 -9.902 -40.669 1.00 43.56 172 TYR A N 1
ATOM 1321 C CA . TYR A 1 172 ? 14.714 -10.497 -40.671 1.00 43.56 172 TYR A CA 1
ATOM 1322 C C . TYR A 1 172 ? 15.540 -9.780 -41.745 1.00 43.56 172 TYR A C 1
ATOM 1324 O O . TYR A 1 172 ? 15.441 -10.088 -42.930 1.00 43.56 172 TYR A O 1
ATOM 1332 N N . SER A 1 173 ? 16.335 -8.791 -41.348 1.00 46.69 173 SER A N 1
ATOM 1333 C CA . SER A 1 173 ? 17.449 -8.329 -42.169 1.00 46.69 173 SER A CA 1
ATOM 1334 C C . SER A 1 173 ? 18.646 -9.217 -41.846 1.00 46.69 173 SER A C 1
ATOM 1336 O O . SER A 1 173 ? 19.235 -9.079 -40.770 1.00 46.69 173 SER A O 1
ATOM 1338 N N . ALA A 1 174 ? 18.928 -10.152 -42.756 1.00 35.97 174 ALA A N 1
ATOM 1339 C CA . ALA A 1 174 ? 20.276 -10.674 -42.962 1.00 35.97 174 ALA A CA 1
ATOM 1340 C C . ALA A 1 174 ? 21.229 -9.541 -43.374 1.00 35.97 174 ALA A C 1
ATOM 1342 O O . ALA A 1 174 ? 20.738 -8.557 -43.979 1.00 35.97 174 ALA A O 1
#